Protein AF-A0A3D2B947-F1 (afdb_monomer)

Radius of gyration: 14.28 Å; Cα contacts (8 Å, |Δi|>4): 42; chains: 1; bounding box: 29×35×37 Å

Solvent-accessible surface area (backbone atoms only — not comparable to full-atom values): 4637 Å² total; per-residue (Å²): 141,73,52,63,47,81,43,89,98,76,51,75,50,63,59,55,96,46,70,68,56,22,50,49,54,46,49,54,54,49,53,50,49,56,51,47,54,54,38,51,74,72,77,42,78,92,72,77,89,47,51,66,55,53,51,51,50,23,64,73,73,75,48,84,72,62,61,81,66,54,67,72,54,126

Sequence (74 aa):
KHSLVLWPFHGVFGSGPTLDETFGLIDTAEKSAEVLVKVYSMGGMKQTITREELIALGKRFGVNPVQSALDLYK

Foldseek 3Di:
DDQKDDDPPPGIHGDDPDPVVRVVVRVVVVVVVVVQVVQVVVVHDPDDQALVNVVVVCVVVVHDPDVVVSVVGD

Mean predicted aligned error: 2.35 Å

pLDDT: mean 97.18, std 4.96, range [63.5, 98.88]

Secondary structure (DSSP, 8-state):
--SEEEETTTEEEE--SSHHHHHHHHHHHHHHHHHHHHHHHTTS-SS---HHHHHHHHHHHT----HHHHTT--

Nearest PDB structures (foldseek):
  2v29-assembly1_A  TM=1.009E+00  e=4.759E-08  Escherichia coli
  1ojr-assembly1_A  TM=1.009E+00  e=5.101E-08  Escherichia coli
  2uyv-assembly1_A  TM=1.009E+00  e=5.862E-08  Escherichia coli
  2v9m-assembly1_A-4  TM=1.009E+00  e=7.740E-08  Escherichia coli
  2v2b-assembly1_A  TM=1.008E+00  e=1.662E-07  Escherichia coli

Structure (mmCIF, N/CA/C/O backbone):
data_AF-A0A3D2B947-F1
#
_entry.id   AF-A0A3D2B947-F1
#
loop_
_atom_site.group_PDB
_atom_site.id
_atom_site.type_symbol
_atom_site.label_atom_id
_atom_site.label_alt_id
_atom_site.label_comp_id
_atom_site.label_asym_id
_atom_site.label_entity_id
_atom_site.label_seq_id
_atom_site.pdbx_PDB_ins_code
_atom_site.Cartn_x
_atom_site.Cartn_y
_atom_site.Cartn_z
_atom_site.occupancy
_atom_site.B_iso_or_equiv
_atom_site.auth_seq_id
_atom_site.auth_comp_id
_atom_site.auth_asym_id
_atom_site.auth_atom_id
_atom_site.pdbx_PDB_model_num
ATOM 1 N N . LYS A 1 1 ? -8.151 -1.710 -13.235 1.00 85.94 1 LYS A N 1
ATOM 2 C CA . LYS A 1 1 ? -6.764 -2.017 -13.672 1.00 85.94 1 LYS A CA 1
ATOM 3 C C . LYS A 1 1 ? -5.840 -1.661 -12.517 1.00 85.94 1 LYS A C 1
ATOM 5 O O . LYS A 1 1 ? -6.011 -0.577 -11.978 1.00 85.94 1 LYS A O 1
ATOM 10 N N . HIS A 1 2 ? -4.923 -2.549 -12.136 1.00 97.62 2 HIS A N 1
ATOM 11 C CA . HIS A 1 2 ? -4.001 -2.348 -11.012 1.00 97.62 2 HIS A CA 1
ATOM 12 C C . HIS A 1 2 ? -2.572 -2.668 -11.456 1.00 97.62 2 HIS A C 1
ATOM 14 O O . HIS A 1 2 ? -2.387 -3.532 -12.311 1.00 97.62 2 HIS A O 1
ATOM 20 N N . SER A 1 3 ? -1.589 -1.958 -10.902 1.00 98.25 3 SER A N 1
ATOM 21 C CA . SER A 1 3 ? -0.159 -2.226 -11.111 1.00 98.25 3 SER A CA 1
ATOM 22 C C . SER A 1 3 ? 0.401 -3.267 -10.137 1.00 98.25 3 SER A C 1
ATOM 24 O O . SER A 1 3 ? 1.494 -3.769 -10.366 1.00 98.25 3 SER A O 1
ATOM 26 N N . LEU A 1 4 ? -0.355 -3.611 -9.087 1.00 98.69 4 LEU A N 1
ATOM 27 C CA . LEU A 1 4 ? -0.064 -4.681 -8.134 1.00 98.69 4 LEU A CA 1
ATOM 28 C C . LEU A 1 4 ? -1.247 -5.651 -8.047 1.00 98.69 4 LEU A C 1
ATOM 30 O O . LEU A 1 4 ? -2.403 -5.220 -7.997 1.00 98.69 4 LEU A O 1
ATOM 34 N N . VAL A 1 5 ? -0.955 -6.951 -8.004 1.00 98.75 5 VAL A N 1
ATOM 35 C CA . VAL A 1 5 ? -1.931 -8.032 -7.798 1.00 98.75 5 VAL A CA 1
ATOM 36 C C . VAL A 1 5 ? -1.387 -8.993 -6.748 1.00 98.75 5 VAL A C 1
ATOM 38 O O . VAL A 1 5 ? -0.286 -9.517 -6.896 1.00 98.75 5 VAL A O 1
ATOM 41 N N . LEU A 1 6 ? -2.163 -9.235 -5.694 1.00 98.56 6 LEU A N 1
ATOM 42 C CA . LEU A 1 6 ? -1.821 -10.202 -4.652 1.00 98.56 6 LEU A CA 1
ATOM 43 C C . LEU A 1 6 ? -2.358 -11.589 -5.000 1.00 98.56 6 LEU A C 1
ATOM 45 O O . LEU A 1 6 ? -3.498 -11.727 -5.449 1.00 98.56 6 LEU A O 1
ATOM 49 N N . TRP A 1 7 ? -1.558 -12.614 -4.716 1.00 98.38 7 TRP A N 1
ATOM 50 C CA . TRP A 1 7 ? -1.966 -14.012 -4.741 1.00 98.38 7 TRP A CA 1
ATOM 51 C C . TRP A 1 7 ? -1.913 -14.571 -3.313 1.00 98.38 7 TRP A C 1
ATOM 53 O O . TRP A 1 7 ? -0.819 -14.820 -2.793 1.00 98.38 7 TRP A O 1
ATOM 63 N N . PRO A 1 8 ? -3.075 -14.740 -2.649 1.00 98.44 8 PRO A N 1
ATOM 64 C CA . PRO A 1 8 ? -3.127 -15.223 -1.275 1.00 98.44 8 PRO A CA 1
ATOM 65 C C . PRO A 1 8 ? -2.341 -16.523 -1.083 1.00 98.44 8 PRO A C 1
ATOM 67 O O . PRO A 1 8 ? -2.434 -17.431 -1.906 1.00 98.44 8 PRO A O 1
ATOM 70 N N . PHE A 1 9 ? -1.586 -16.593 0.017 1.00 97.06 9 PHE A N 1
ATOM 71 C CA . PHE A 1 9 ? -0.706 -17.715 0.381 1.00 97.06 9 PHE A CA 1
ATOM 72 C C . PHE A 1 9 ? 0.486 -17.962 -0.558 1.00 97.06 9 PHE A C 1
ATOM 74 O O . PHE A 1 9 ? 1.118 -19.011 -0.456 1.00 97.06 9 PHE A O 1
ATOM 81 N N . HIS A 1 10 ? 0.815 -17.020 -1.447 1.00 98.19 10 HIS A N 1
ATOM 82 C CA . HIS A 1 10 ? 1.950 -17.165 -2.358 1.00 98.19 10 HIS A CA 1
ATOM 83 C C . HIS A 1 10 ? 2.810 -15.900 -2.444 1.00 98.19 10 HIS A C 1
ATOM 85 O O . HIS A 1 10 ? 3.963 -15.925 -2.027 1.00 98.19 10 HIS A O 1
ATOM 91 N N . GLY A 1 11 ? 2.285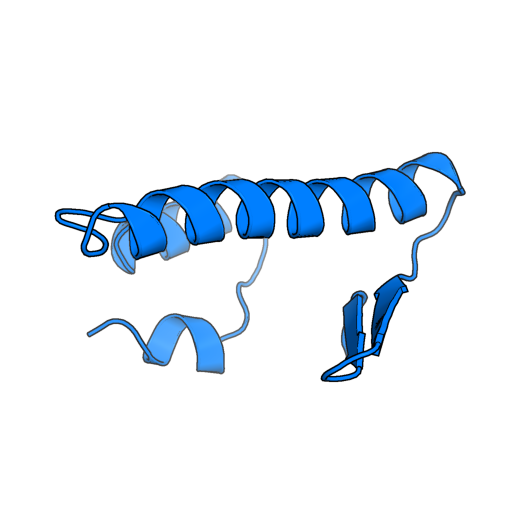 -14.797 -2.981 1.00 98.00 11 GLY A N 1
ATOM 92 C CA . GLY A 1 11 ? 3.110 -13.618 -3.243 1.00 98.00 11 GLY A CA 1
ATOM 93 C C . GLY A 1 11 ? 2.390 -12.509 -4.002 1.00 98.00 11 GLY A C 1
ATOM 94 O O . GLY A 1 11 ? 1.166 -12.378 -3.930 1.00 98.00 11 GLY A O 1
ATOM 95 N N . VAL A 1 12 ? 3.160 -11.702 -4.732 1.00 98.75 12 VAL A N 1
ATOM 96 C CA . VAL A 1 12 ? 2.687 -10.500 -5.429 1.00 98.75 12 VAL A CA 1
ATOM 97 C C . VAL A 1 12 ? 3.223 -10.431 -6.858 1.00 98.75 12 VAL A C 1
ATOM 99 O O . VAL A 1 12 ? 4.358 -10.812 -7.130 1.00 98.75 12 VAL A O 1
ATOM 102 N N . PHE A 1 13 ? 2.402 -9.912 -7.767 1.00 98.69 13 PHE A N 1
ATOM 103 C CA . PHE A 1 13 ? 2.798 -9.511 -9.115 1.00 98.69 13 PHE A CA 1
ATOM 104 C C . PHE A 1 13 ? 2.790 -7.985 -9.212 1.00 98.69 13 PHE A C 1
ATOM 106 O O . PHE A 1 13 ? 1.815 -7.352 -8.804 1.00 98.69 13 PHE A O 1
ATOM 113 N N . GLY A 1 14 ? 3.848 -7.405 -9.784 1.00 98.44 14 GLY A N 1
ATOM 114 C CA . GLY A 1 14 ? 3.979 -5.970 -10.044 1.00 98.44 14 GLY A CA 1
ATOM 115 C C . GLY A 1 14 ? 4.220 -5.670 -11.523 1.00 98.44 14 GLY A C 1
ATOM 116 O O . GLY A 1 14 ? 4.797 -6.482 -12.243 1.00 98.44 14 GLY A O 1
ATOM 117 N N . SER A 1 15 ? 3.777 -4.501 -11.982 1.00 98.62 15 SER A N 1
ATOM 118 C CA . SER A 1 15 ? 4.011 -4.009 -13.342 1.00 98.62 15 SER A CA 1
ATOM 119 C C . SER A 1 15 ? 4.400 -2.532 -13.317 1.00 98.62 15 SER A C 1
ATOM 121 O O . SER A 1 15 ? 3.693 -1.714 -12.725 1.00 98.62 15 SER A O 1
ATOM 123 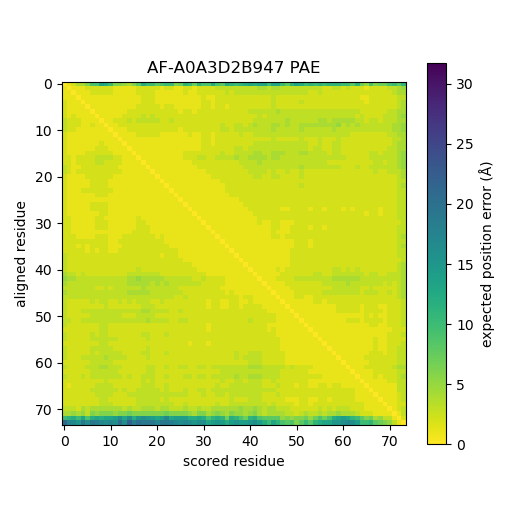N N . GLY A 1 16 ? 5.502 -2.200 -13.988 1.00 98.25 16 GLY A N 1
ATOM 124 C CA . GLY A 1 16 ? 6.025 -0.845 -14.143 1.00 98.25 16 GLY A CA 1
ATOM 125 C C . GLY A 1 16 ? 6.819 -0.687 -15.448 1.00 98.25 16 GLY A C 1
ATOM 126 O O . GLY A 1 16 ? 7.034 -1.667 -16.166 1.00 98.25 16 GLY A O 1
ATOM 127 N N . PRO A 1 17 ? 7.210 0.548 -15.802 1.00 98.12 17 PRO A N 1
ATOM 128 C CA . PRO A 1 17 ? 7.850 0.850 -17.086 1.00 98.12 17 PRO A CA 1
ATOM 129 C C . PRO A 1 17 ? 9.346 0.497 -17.124 1.00 98.12 17 PRO A C 1
ATOM 131 O O . PRO A 1 17 ? 9.904 0.331 -18.207 1.00 98.12 17 PRO A O 1
ATOM 134 N N . THR A 1 18 ? 9.991 0.366 -15.963 1.00 98.69 18 THR A N 1
ATOM 135 C CA . THR A 1 18 ? 11.403 -0.009 -15.810 1.00 98.69 18 THR A CA 1
ATOM 136 C C . THR A 1 18 ? 11.562 -1.049 -14.700 1.00 98.69 18 THR A C 1
ATOM 138 O O . THR A 1 18 ? 10.645 -1.265 -13.900 1.00 98.69 18 THR A O 1
ATOM 141 N N . LEU A 1 19 ? 12.720 -1.718 -14.649 1.00 98.62 19 LEU A N 1
ATOM 142 C CA . LEU A 1 19 ? 13.021 -2.681 -13.585 1.00 98.62 19 LEU A CA 1
ATOM 143 C C . LEU A 1 19 ? 13.012 -2.010 -12.208 1.00 98.62 19 LEU A C 1
ATOM 145 O O . LEU A 1 19 ? 12.328 -2.501 -11.315 1.00 98.62 19 LEU A O 1
ATOM 149 N N . ASP A 1 20 ? 13.686 -0.867 -12.067 1.00 98.75 20 ASP A N 1
ATOM 150 C CA . ASP A 1 20 ? 13.786 -0.141 -10.796 1.00 98.75 20 ASP A CA 1
ATOM 151 C C . ASP A 1 20 ? 12.421 0.348 -10.305 1.00 98.75 20 ASP A C 1
ATOM 153 O O . ASP A 1 20 ? 12.096 0.188 -9.131 1.00 98.75 20 ASP A O 1
ATOM 157 N N . GLU A 1 21 ? 11.575 0.878 -11.193 1.00 98.75 21 GLU A N 1
ATOM 158 C CA . GLU A 1 21 ? 10.227 1.312 -10.809 1.00 98.75 21 GLU A CA 1
ATO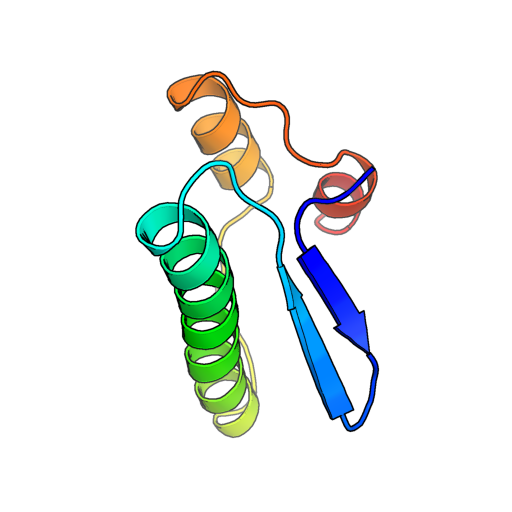M 159 C C . GLU A 1 21 ? 9.324 0.132 -10.442 1.00 98.75 21 GLU A C 1
ATOM 161 O O . GLU A 1 21 ? 8.546 0.220 -9.493 1.00 98.75 21 GLU A O 1
ATOM 166 N N . THR A 1 22 ? 9.431 -0.991 -11.160 1.00 98.81 22 THR A N 1
ATOM 167 C CA . THR A 1 22 ? 8.634 -2.191 -10.858 1.00 98.81 22 THR A CA 1
ATOM 168 C C . THR A 1 22 ? 9.064 -2.817 -9.534 1.00 98.81 22 THR A C 1
ATOM 170 O O . THR A 1 22 ? 8.216 -3.187 -8.721 1.00 98.81 22 THR A O 1
ATOM 173 N N . PHE A 1 23 ? 10.374 -2.909 -9.298 1.00 98.81 23 PHE A N 1
ATOM 174 C CA . PHE A 1 23 ? 10.919 -3.413 -8.045 1.00 98.81 23 PHE A CA 1
ATOM 175 C C . PHE A 1 23 ? 10.562 -2.480 -6.887 1.00 98.81 23 PHE A C 1
ATOM 177 O O . PHE A 1 23 ? 10.018 -2.939 -5.888 1.00 98.81 23 PHE A O 1
ATOM 184 N N . GLY A 1 24 ? 10.767 -1.170 -7.048 1.00 98.75 24 GLY A N 1
ATOM 185 C CA . GLY A 1 24 ? 10.420 -0.167 -6.042 1.00 98.75 24 GLY A CA 1
ATOM 186 C C . GLY A 1 24 ? 8.927 -0.143 -5.705 1.00 98.75 24 GLY A C 1
ATOM 187 O O . GLY A 1 24 ? 8.564 0.048 -4.545 1.00 98.75 24 GLY A O 1
ATOM 188 N N . LEU A 1 25 ? 8.048 -0.397 -6.683 1.00 98.69 25 LEU A N 1
ATOM 189 C CA . LEU A 1 25 ? 6.609 -0.556 -6.454 1.00 98.69 25 LEU A CA 1
ATOM 190 C C . LEU A 1 25 ? 6.304 -1.750 -5.535 1.00 98.69 25 LEU A C 1
ATOM 192 O O . LEU A 1 25 ? 5.522 -1.608 -4.593 1.00 98.69 25 LEU A O 1
ATOM 196 N N . ILE A 1 26 ? 6.910 -2.912 -5.802 1.00 98.88 26 ILE A N 1
ATOM 197 C CA . ILE A 1 26 ? 6.751 -4.114 -4.968 1.00 98.88 26 ILE A CA 1
ATOM 198 C C . ILE A 1 26 ? 7.341 -3.875 -3.574 1.00 98.88 26 ILE A C 1
ATOM 200 O O . ILE A 1 26 ? 6.662 -4.124 -2.582 1.00 98.88 26 ILE A O 1
ATOM 204 N N . ASP A 1 27 ? 8.558 -3.337 -3.496 1.00 98.81 27 ASP A N 1
ATOM 205 C CA . ASP A 1 27 ? 9.277 -3.100 -2.239 1.00 98.81 27 ASP A CA 1
ATOM 206 C C . ASP A 1 27 ? 8.563 -2.068 -1.348 1.00 98.81 27 ASP A C 1
ATOM 208 O O . ASP A 1 27 ? 8.491 -2.220 -0.132 1.00 98.81 27 ASP A O 1
ATOM 212 N N . THR A 1 28 ? 7.917 -1.058 -1.943 1.00 98.81 28 THR A N 1
ATOM 213 C CA . THR A 1 28 ? 7.078 -0.100 -1.199 1.00 98.81 28 THR A CA 1
ATOM 214 C C . THR A 1 28 ? 5.878 -0.791 -0.544 1.00 98.81 28 THR A C 1
ATOM 216 O O . THR A 1 28 ? 5.571 -0.536 0.625 1.00 98.81 28 THR A O 1
ATOM 219 N N . ALA A 1 29 ? 5.190 -1.668 -1.283 1.00 98.69 29 ALA A N 1
ATOM 220 C CA . ALA A 1 29 ? 4.049 -2.415 -0.760 1.00 98.69 29 ALA A CA 1
ATOM 221 C C . ALA A 1 29 ? 4.480 -3.428 0.314 1.00 98.69 29 ALA A C 1
ATOM 223 O O . ALA A 1 29 ? 3.850 -3.499 1.370 1.00 98.69 29 ALA A O 1
ATOM 224 N N . GLU A 1 30 ? 5.580 -4.147 0.081 1.00 98.75 30 GLU A N 1
ATOM 225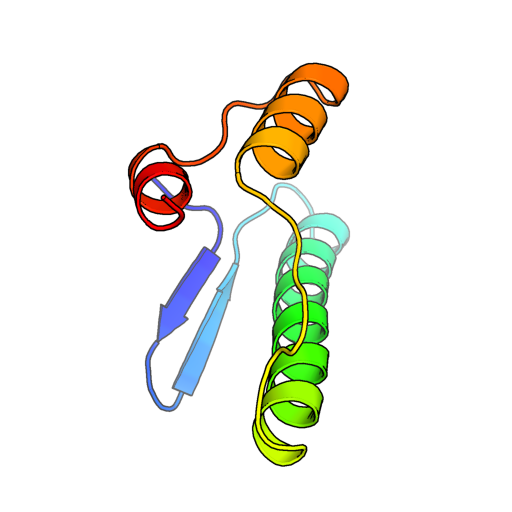 C CA . GLU A 1 30 ? 6.160 -5.091 1.039 1.00 98.75 30 GLU A CA 1
ATOM 226 C C . GLU A 1 30 ? 6.606 -4.383 2.320 1.00 98.75 30 GLU A C 1
ATOM 228 O O . GLU A 1 30 ? 6.266 -4.817 3.419 1.00 98.75 30 GLU A O 1
ATOM 233 N N . LYS A 1 31 ? 7.268 -3.226 2.216 1.00 98.81 31 LYS A N 1
ATOM 234 C CA . LYS A 1 31 ? 7.661 -2.458 3.400 1.00 98.81 31 LYS A CA 1
ATOM 235 C C . LYS A 1 31 ? 6.452 -2.002 4.217 1.00 98.81 31 LYS A C 1
ATOM 237 O O . LYS A 1 31 ? 6.487 -2.025 5.449 1.00 98.81 31 LYS A O 1
ATOM 242 N N . SER A 1 32 ? 5.362 -1.608 3.559 1.00 98.75 32 SER A N 1
ATOM 243 C CA . SER A 1 32 ? 4.110 -1.312 4.258 1.00 98.75 32 SER A CA 1
ATOM 244 C C . SER A 1 32 ? 3.564 -2.554 4.977 1.00 98.75 32 SER A C 1
ATOM 246 O O . SER A 1 32 ? 3.222 -2.466 6.158 1.00 98.75 32 SER A O 1
ATOM 248 N N . ALA A 1 33 ? 3.562 -3.719 4.321 1.00 98.75 33 ALA A N 1
ATOM 249 C CA . ALA A 1 33 ? 3.144 -4.984 4.923 1.00 98.75 33 ALA A CA 1
ATOM 250 C C . ALA A 1 33 ? 4.017 -5.378 6.130 1.00 98.75 33 ALA A C 1
ATOM 252 O O . ALA A 1 33 ? 3.477 -5.749 7.172 1.00 98.75 33 ALA A O 1
ATOM 253 N N . GLU A 1 34 ? 5.340 -5.211 6.052 1.00 98.81 34 GLU A N 1
ATOM 254 C CA . GLU A 1 34 ? 6.271 -5.479 7.156 1.00 98.81 34 GLU A CA 1
ATOM 255 C C . GLU A 1 34 ? 5.946 -4.625 8.395 1.00 98.81 34 GLU A C 1
ATOM 257 O O . GLU A 1 34 ? 5.905 -5.126 9.525 1.00 98.81 34 GLU A O 1
ATOM 262 N N . VAL A 1 35 ? 5.673 -3.329 8.194 1.00 98.81 35 VAL A N 1
ATOM 263 C CA . VAL A 1 35 ? 5.239 -2.429 9.273 1.00 98.81 35 VAL A CA 1
ATOM 264 C C . VAL A 1 35 ? 3.919 -2.914 9.873 1.00 98.81 35 VAL A C 1
ATOM 266 O O . VAL A 1 35 ? 3.799 -2.997 11.097 1.00 98.81 35 VAL A O 1
ATOM 269 N N . LEU A 1 36 ? 2.945 -3.279 9.035 1.00 98.69 36 LEU A N 1
ATOM 270 C CA . LEU A 1 36 ? 1.639 -3.765 9.482 1.00 98.69 36 LEU A CA 1
ATOM 271 C C . LEU A 1 36 ? 1.739 -5.065 10.284 1.00 98.69 36 LEU A C 1
ATOM 273 O O . LEU A 1 36 ? 1.094 -5.174 11.325 1.00 98.69 36 LEU A O 1
ATOM 277 N N . VAL A 1 37 ? 2.585 -6.014 9.873 1.00 98.81 37 VAL A N 1
ATOM 278 C CA . VAL A 1 37 ? 2.842 -7.247 10.634 1.00 98.81 37 VAL A CA 1
ATOM 279 C C . VAL A 1 37 ? 3.308 -6.912 12.049 1.00 98.81 37 VAL A C 1
ATOM 281 O O . VAL A 1 37 ? 2.765 -7.453 13.015 1.00 98.81 37 VAL A O 1
ATOM 284 N N . LYS A 1 38 ? 4.259 -5.981 12.201 1.00 98.88 38 LYS A N 1
ATOM 285 C CA . LYS A 1 38 ? 4.743 -5.555 13.525 1.00 98.88 38 LYS A CA 1
ATOM 286 C C . LYS A 1 38 ? 3.635 -4.875 14.333 1.00 98.88 38 LYS A C 1
ATOM 288 O O . LYS A 1 38 ? 3.435 -5.224 15.492 1.00 98.88 38 LYS A O 1
ATOM 293 N N . VAL A 1 39 ? 2.888 -3.946 13.732 1.00 98.81 39 VAL A N 1
ATOM 294 C CA . VAL A 1 39 ? 1.773 -3.239 14.391 1.00 98.81 39 VAL A CA 1
ATOM 295 C C . VAL A 1 39 ? 0.706 -4.213 14.892 1.00 98.81 39 VAL A C 1
ATOM 297 O O . VAL A 1 39 ? 0.312 -4.146 16.056 1.00 98.81 39 VAL A O 1
ATOM 300 N N . TYR A 1 40 ? 0.260 -5.148 14.053 1.00 98.69 40 TYR A N 1
ATOM 301 C CA . TYR A 1 40 ? -0.755 -6.127 14.443 1.00 98.69 40 TYR A CA 1
ATOM 302 C C . TYR A 1 40 ? -0.234 -7.124 15.479 1.00 98.69 40 TYR A C 1
ATOM 304 O O . TYR A 1 40 ? -0.961 -7.456 16.413 1.00 98.69 40 TYR A O 1
ATOM 312 N N . 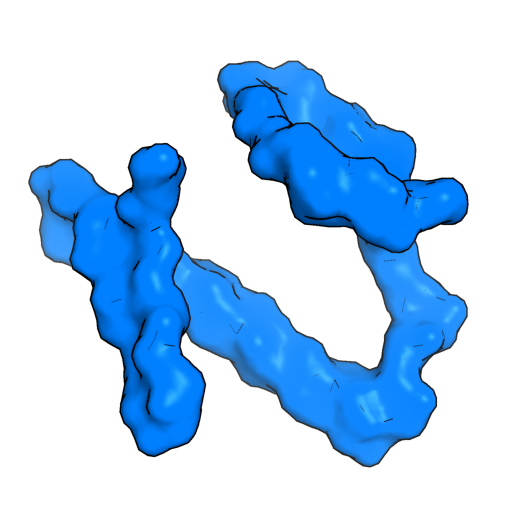SER A 1 41 ? 1.042 -7.509 15.398 1.00 98.69 41 SER A N 1
ATOM 313 C CA . SER A 1 41 ? 1.690 -8.336 16.427 1.00 98.69 41 SER A CA 1
ATOM 314 C C . SER A 1 41 ? 1.750 -7.645 17.796 1.00 98.69 41 SER A C 1
ATOM 316 O O . SER A 1 41 ? 1.789 -8.317 18.821 1.00 98.69 41 SER A O 1
ATOM 318 N N . MET A 1 42 ? 1.721 -6.307 17.832 1.00 98.69 42 MET A N 1
ATOM 319 C CA . MET A 1 42 ? 1.707 -5.499 19.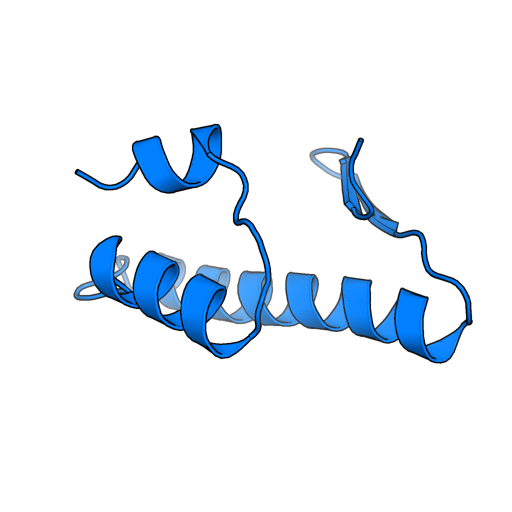060 1.00 98.69 42 MET A CA 1
ATOM 320 C C . MET A 1 42 ? 0.293 -5.141 19.558 1.00 98.69 42 MET A C 1
ATOM 322 O O . MET A 1 42 ? 0.143 -4.259 20.404 1.00 98.69 42 MET A O 1
ATOM 326 N N . GLY A 1 43 ? -0.751 -5.809 19.059 1.00 98.44 43 GLY A N 1
ATOM 327 C CA . GLY A 1 43 ? -2.137 -5.573 19.483 1.00 98.44 43 GLY A CA 1
ATOM 328 C C . GLY A 1 43 ? -2.900 -4.556 18.631 1.00 98.44 43 GLY A C 1
ATOM 329 O O . GLY A 1 43 ? -3.993 -4.139 19.010 1.00 98.44 43 GLY A O 1
ATOM 330 N N . GLY A 1 44 ? -2.358 -4.183 17.471 1.00 98.44 44 GLY A N 1
ATOM 331 C CA . GLY A 1 44 ? -3.050 -3.379 16.469 1.00 98.44 44 GLY A CA 1
ATOM 332 C C . GLY A 1 44 ? -2.812 -1.873 16.565 1.00 98.44 44 GLY A C 1
ATOM 333 O O . GLY A 1 44 ? -2.070 -1.363 17.403 1.00 98.44 44 GLY A O 1
ATOM 334 N N . MET A 1 45 ? -3.424 -1.151 15.626 1.00 98.25 45 MET A N 1
ATOM 335 C CA . MET A 1 45 ? -3.274 0.297 15.489 1.00 98.25 45 MET A CA 1
ATOM 336 C C . MET A 1 45 ? -4.029 1.030 16.602 1.00 98.25 45 MET A C 1
ATOM 338 O O . MET A 1 45 ? -5.239 0.870 16.735 1.00 98.25 45 MET A O 1
ATOM 342 N N . LYS A 1 46 ? -3.332 1.889 17.356 1.00 98.19 46 LYS A N 1
ATOM 343 C CA . LYS A 1 46 ? -3.958 2.865 18.273 1.00 98.19 46 LYS A CA 1
ATOM 344 C C . LYS A 1 46 ? -4.349 4.168 17.566 1.00 98.19 46 LYS A C 1
ATOM 346 O O . LYS A 1 46 ? -5.283 4.842 17.981 1.00 98.19 46 LYS A O 1
ATOM 351 N N . GLN A 1 47 ? -3.640 4.485 16.486 1.00 97.69 47 GLN A N 1
ATOM 352 C CA . GLN A 1 47 ? -3.893 5.583 15.563 1.00 97.69 47 GLN A CA 1
ATOM 353 C C . GLN A 1 47 ? -3.374 5.187 14.175 1.00 97.69 47 GLN A C 1
ATOM 355 O O . GLN A 1 47 ? -2.489 4.332 14.070 1.00 97.69 47 GLN A O 1
ATOM 360 N N . THR A 1 48 ? -3.913 5.796 13.123 1.00 97.62 48 THR A N 1
ATOM 361 C CA . THR A 1 48 ? -3.498 5.574 11.731 1.00 97.62 48 THR A CA 1
ATOM 362 C C . THR A 1 48 ? -3.826 6.801 10.880 1.00 97.62 48 THR A C 1
ATOM 364 O O . THR A 1 48 ? -4.453 7.734 11.379 1.00 97.62 48 THR A O 1
ATOM 367 N N . ILE A 1 49 ? -3.401 6.793 9.61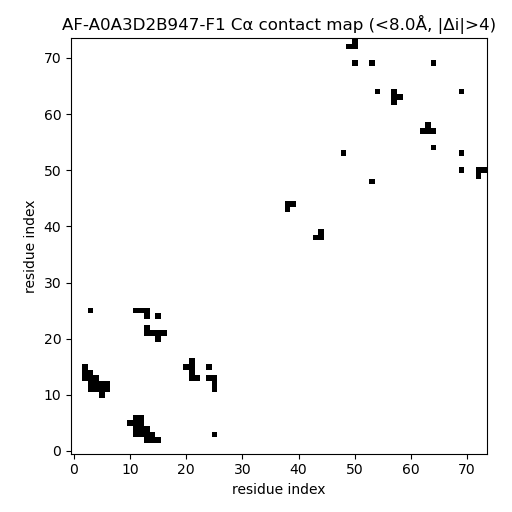7 1.00 97.44 49 ILE A N 1
ATOM 368 C CA . ILE A 1 49 ? -3.675 7.865 8.653 1.00 97.44 49 ILE A CA 1
ATOM 369 C C . ILE A 1 49 ? -5.188 7.951 8.414 1.00 97.44 49 ILE A C 1
ATOM 371 O O . ILE A 1 49 ? -5.821 6.936 8.104 1.00 97.44 49 ILE A O 1
ATOM 375 N N . THR A 1 50 ? -5.772 9.141 8.549 1.00 96.81 50 THR A N 1
ATOM 376 C CA . THR A 1 50 ? -7.221 9.333 8.376 1.00 96.81 50 THR A CA 1
ATOM 377 C C . THR A 1 50 ? -7.623 9.425 6.902 1.00 96.81 50 THR A C 1
ATOM 379 O O . THR A 1 50 ? -6.790 9.629 6.012 1.00 96.81 50 THR A O 1
ATOM 382 N N . ARG A 1 51 ? -8.929 9.314 6.614 1.00 97.56 51 ARG A N 1
ATOM 383 C CA . ARG A 1 51 ? -9.446 9.504 5.250 1.00 97.56 51 ARG A CA 1
ATOM 384 C C . ARG A 1 51 ? -9.100 10.898 4.719 1.00 97.56 51 ARG A C 1
ATOM 386 O O . ARG A 1 51 ? -8.699 11.033 3.565 1.00 97.56 51 ARG A O 1
ATOM 393 N N . GLU A 1 52 ? -9.232 11.928 5.545 1.00 97.31 52 GLU A N 1
ATOM 394 C CA . GLU A 1 52 ? -8.958 13.321 5.183 1.00 97.31 52 GLU A CA 1
ATOM 395 C C . GLU A 1 52 ? -7.480 13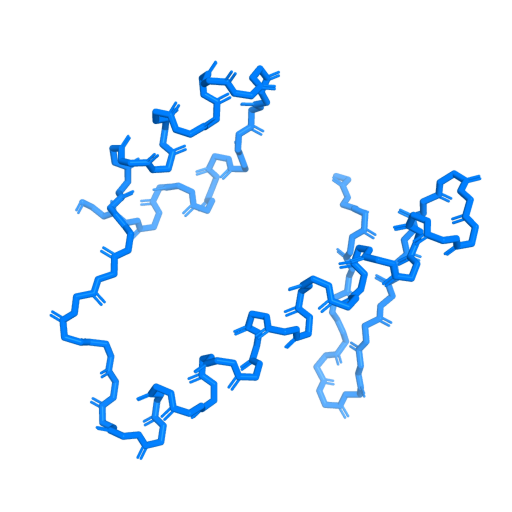.516 4.843 1.00 97.31 52 GLU A C 1
ATOM 397 O O . GLU A 1 52 ? -7.159 14.181 3.857 1.00 97.31 52 GLU A O 1
ATOM 402 N N . GLU A 1 53 ? -6.584 12.892 5.612 1.00 97.94 53 GLU A N 1
ATOM 403 C CA . GLU A 1 53 ? -5.146 12.903 5.345 1.00 97.94 53 GLU A CA 1
ATOM 404 C C . GLU A 1 53 ? -4.814 12.192 4.025 1.00 97.94 53 GLU A C 1
ATOM 406 O O . GLU A 1 53 ? -4.045 12.725 3.222 1.00 97.94 53 GLU A O 1
ATOM 411 N N . LEU A 1 54 ? -5.446 11.047 3.734 1.00 98.06 54 LEU A N 1
ATOM 412 C CA . LEU A 1 54 ? -5.291 10.348 2.449 1.00 98.06 54 LEU A CA 1
ATOM 413 C C . LEU A 1 54 ? -5.810 11.181 1.264 1.00 98.06 54 LEU A C 1
ATOM 415 O O . LEU A 1 54 ? -5.165 11.230 0.213 1.00 98.06 54 LEU A O 1
ATOM 419 N N . ILE A 1 55 ? -6.945 11.872 1.422 1.00 97.75 55 ILE A N 1
ATOM 420 C CA . ILE A 1 55 ? -7.496 12.779 0.401 1.00 97.75 55 ILE A CA 1
ATOM 421 C C . ILE A 1 55 ? -6.554 13.967 0.176 1.00 97.75 55 ILE A C 1
ATOM 423 O O . ILE A 1 55 ? -6.251 14.316 -0.970 1.00 97.75 55 ILE A O 1
ATOM 427 N N . ALA A 1 56 ? -6.065 14.581 1.254 1.00 98.38 56 ALA A N 1
ATOM 428 C CA . ALA A 1 56 ? -5.119 15.688 1.181 1.00 98.38 56 ALA A CA 1
ATOM 429 C C . ALA A 1 56 ? -3.807 15.266 0.500 1.00 98.38 56 ALA A C 1
ATOM 431 O O . ALA A 1 56 ? -3.280 16.012 -0.331 1.00 98.38 56 ALA A O 1
ATOM 432 N N . LEU A 1 57 ? -3.322 14.055 0.791 1.00 98.44 57 LEU A N 1
ATOM 433 C CA . LEU A 1 57 ? -2.149 13.467 0.152 1.00 98.44 57 LEU A CA 1
ATOM 434 C C . LEU A 1 57 ? -2.368 13.281 -1.355 1.00 98.44 57 LEU A C 1
ATOM 436 O O . LEU A 1 57 ? -1.560 13.759 -2.152 1.00 98.44 57 LEU A O 1
ATOM 440 N N . GLY A 1 58 ? -3.489 12.673 -1.756 1.00 98.19 58 GLY A N 1
ATOM 441 C CA . GLY A 1 58 ? -3.846 12.507 -3.169 1.00 98.19 58 GLY A CA 1
ATOM 442 C C . GLY A 1 58 ? -3.897 13.843 -3.915 1.00 98.19 58 GLY A C 1
ATOM 443 O O . GLY A 1 58 ? -3.260 14.003 -4.959 1.00 98.19 58 GLY A O 1
ATOM 444 N N . LYS A 1 59 ? -4.549 1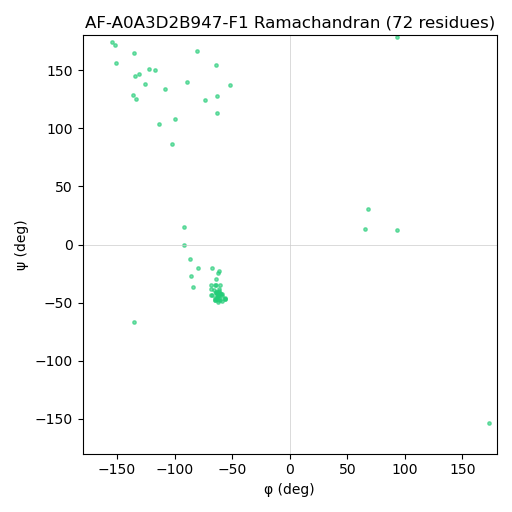4.851 -3.317 1.00 98.50 59 LYS A N 1
ATOM 445 C CA . LYS A 1 59 ? -4.610 16.215 -3.863 1.00 98.50 59 LYS A CA 1
ATOM 446 C C . LYS A 1 59 ? -3.223 16.839 -4.025 1.00 98.50 59 LYS A C 1
ATOM 448 O O . LYS A 1 59 ? -2.965 17.477 -5.042 1.00 98.50 59 LYS A O 1
ATOM 453 N N . ARG A 1 60 ? -2.329 16.669 -3.045 1.00 98.62 60 ARG A N 1
ATOM 454 C CA . ARG A 1 60 ? -0.973 17.239 -3.084 1.00 98.62 60 ARG A CA 1
ATOM 455 C C . ARG A 1 60 ? -0.111 16.632 -4.192 1.00 98.62 60 ARG A C 1
ATOM 457 O O . ARG A 1 60 ? 0.652 17.368 -4.810 1.00 98.62 60 ARG A O 1
ATOM 464 N N . PHE A 1 61 ? -0.225 15.328 -4.427 1.00 98.56 61 PHE A N 1
ATOM 465 C CA . PHE A 1 61 ? 0.557 14.614 -5.443 1.00 98.56 61 PHE A CA 1
ATOM 466 C C . PHE A 1 61 ? -0.135 14.533 -6.813 1.00 98.56 61 PHE A C 1
ATOM 468 O O . PHE A 1 61 ? 0.443 13.993 -7.751 1.00 98.56 61 PHE A O 1
ATOM 475 N N . GLY A 1 62 ? -1.347 15.083 -6.951 1.00 98.44 62 GLY A N 1
ATOM 476 C CA . GLY A 1 62 ? -2.087 15.085 -8.215 1.00 98.44 62 GLY A CA 1
ATOM 477 C C . GLY A 1 62 ? -2.552 13.692 -8.651 1.00 98.44 62 GLY A C 1
ATOM 478 O O . GLY A 1 62 ? -2.638 13.426 -9.848 1.00 98.44 62 GLY A O 1
ATOM 479 N N . VAL A 1 63 ? -2.833 12.800 -7.696 1.00 98.25 63 VAL A N 1
ATOM 480 C CA . VAL A 1 63 ? -3.290 11.424 -7.952 1.00 98.25 63 VAL A CA 1
ATOM 481 C C . VAL A 1 63 ? -4.692 11.196 -7.394 1.00 98.25 63 VAL A C 1
ATOM 483 O O . VAL A 1 63 ? -5.068 11.780 -6.380 1.00 98.25 63 VAL A O 1
ATOM 486 N N . ASN A 1 64 ? -5.453 10.309 -8.038 1.00 97.69 64 ASN A N 1
ATOM 487 C CA . ASN A 1 64 ? -6.793 9.913 -7.602 1.00 97.69 64 ASN A CA 1
ATOM 488 C C . ASN A 1 64 ? -6.713 8.571 -6.854 1.00 97.69 64 ASN A C 1
ATOM 490 O O . ASN A 1 64 ? -6.481 7.547 -7.505 1.00 97.69 64 ASN A O 1
ATOM 494 N N . PRO A 1 65 ? -6.884 8.536 -5.517 1.00 97.44 65 PRO A N 1
ATOM 495 C CA . PRO A 1 65 ? -6.868 7.278 -4.780 1.00 97.44 65 PRO A CA 1
ATOM 496 C C . PRO A 1 65 ? -8.040 6.376 -5.190 1.00 97.44 65 PRO A C 1
ATOM 498 O O . PRO A 1 65 ? -9.086 6.850 -5.635 1.00 97.44 65 PRO A O 1
ATOM 501 N N . VAL A 1 66 ? -7.882 5.060 -5.028 1.00 97.12 66 VAL A N 1
ATOM 502 C CA . VAL A 1 66 ? -8.943 4.093 -5.349 1.00 97.12 66 VAL A CA 1
ATOM 503 C C . VAL A 1 66 ? -10.153 4.348 -4.445 1.00 97.12 66 VAL A C 1
ATOM 505 O O . VAL A 1 66 ? -10.078 4.124 -3.238 1.00 97.12 66 VAL A O 1
ATOM 508 N N . GLN A 1 67 ? -11.269 4.789 -5.035 1.00 96.19 67 GLN A N 1
ATOM 509 C CA . GLN A 1 67 ? -12.439 5.261 -4.285 1.00 96.19 67 GLN A CA 1
ATOM 510 C C . GLN A 1 67 ? -12.973 4.213 -3.303 1.00 96.19 67 GLN A C 1
ATOM 512 O O . GLN A 1 67 ? -13.130 4.499 -2.122 1.00 96.19 67 GLN A O 1
ATOM 517 N N . SER A 1 68 ? -13.123 2.964 -3.753 1.00 96.75 68 SER A N 1
ATOM 518 C CA . SER A 1 68 ? -13.610 1.876 -2.900 1.00 96.75 68 SER A CA 1
ATOM 519 C C . SER A 1 68 ? -12.710 1.590 -1.693 1.00 96.75 68 SER A C 1
ATOM 521 O O . SER A 1 68 ? -13.187 1.022 -0.719 1.00 96.75 68 SER A O 1
ATOM 523 N N . ALA A 1 69 ? -11.423 1.960 -1.738 1.00 96.25 69 ALA A N 1
ATOM 524 C CA . ALA A 1 69 ? -10.515 1.848 -0.598 1.00 96.25 69 ALA A CA 1
ATOM 525 C C . ALA A 1 69 ? -10.632 3.051 0.357 1.00 96.25 69 ALA A C 1
ATOM 527 O O . ALA A 1 69 ? -10.572 2.864 1.570 1.00 96.25 69 ALA A O 1
ATOM 528 N N . LEU A 1 70 ? -10.846 4.268 -0.163 1.00 96.19 70 LEU A N 1
ATOM 529 C CA . LEU A 1 70 ? -11.116 5.460 0.660 1.00 96.19 70 LEU A CA 1
ATOM 530 C C . LEU A 1 70 ? -12.439 5.350 1.431 1.00 96.19 70 LEU A C 1
ATOM 532 O O . LEU A 1 70 ? -12.547 5.820 2.567 1.00 96.19 70 LEU A O 1
ATOM 536 N N . ASP A 1 71 ? -13.441 4.717 0.826 1.00 94.88 71 ASP A N 1
ATOM 537 C CA . ASP A 1 71 ? -14.779 4.599 1.406 1.00 94.88 71 ASP A CA 1
ATOM 538 C C . ASP A 1 71 ? -14.804 3.713 2.666 1.00 94.88 71 ASP A C 1
ATOM 540 O O . ASP A 1 71 ? -15.696 3.869 3.501 1.00 94.88 71 ASP A O 1
ATOM 544 N N . LEU A 1 72 ? -13.797 2.847 2.859 1.00 92.12 72 LEU A N 1
ATOM 545 C CA . LEU A 1 72 ? -13.685 1.949 4.018 1.00 92.12 72 LEU A CA 1
ATOM 546 C C . LEU A 1 72 ? -13.516 2.690 5.355 1.00 92.12 72 LEU A C 1
ATOM 548 O O . LEU A 1 72 ? -13.936 2.181 6.393 1.00 92.12 72 LEU A O 1
ATOM 552 N N . TYR A 1 73 ? -12.910 3.878 5.345 1.00 76.69 73 TYR A N 1
ATOM 553 C CA . TYR A 1 73 ? -12.500 4.589 6.561 1.00 76.69 73 TYR A CA 1
ATOM 554 C C . TYR A 1 73 ? -13.460 5.716 6.914 1.00 76.69 73 TYR A C 1
ATOM 556 O O . TYR A 1 73 ? -13.220 6.828 6.480 1.00 76.69 73 TYR A O 1
ATOM 564 N N . LYS A 1 74 ? -14.541 5.442 7.654 1.00 63.50 74 LYS A N 1
ATOM 565 C CA . LYS A 1 74 ? -15.570 6.443 8.003 1.00 63.50 74 LYS A CA 1
ATOM 566 C C . LYS A 1 74 ? -15.049 7.673 8.724 1.00 63.50 74 LYS A C 1
ATOM 568 O O . LYS A 1 74 ? -14.308 7.506 9.710 1.00 63.50 74 LYS A O 1
#